Protein AF-A0A7V0TAH3-F1 (afdb_monomer_lite)

Secondary structure (DSSP, 8-state):
-------------HHHHHHHHHHHHHHHHHHHHHHHH-TTS-HHHHHHHHHHHHHHH--S-----TT---S-TTTTSS-HHHHHHHHHHHHHHHS-HHHHHHH--SSS-HHHHHHHHHHHHHHHHHT-

Structure (mmCIF, N/CA/C/O backbone):
data_AF-A0A7V0TAH3-F1
#
_entry.id   AF-A0A7V0TAH3-F1
#
loop_
_atom_site.group_PDB
_atom_site.id
_atom_site.type_symbol
_atom_site.label_atom_id
_atom_site.label_alt_id
_atom_site.label_comp_id
_atom_site.label_asym_id
_atom_site.label_entity_id
_atom_site.label_seq_id
_atom_site.pdbx_PDB_ins_code
_atom_site.Cartn_x
_atom_site.Cartn_y
_atom_site.Cartn_z
_atom_site.occupancy
_atom_site.B_iso_or_equiv
_atom_site.auth_seq_id
_atom_site.auth_comp_id
_atom_site.auth_asym_id
_atom_site.auth_atom_id
_atom_site.pdbx_PDB_model_num
ATOM 1 N N . MET A 1 1 ? 12.537 -4.829 20.153 1.00 37.03 1 MET A N 1
ATOM 2 C CA . MET A 1 1 ? 12.410 -4.067 18.889 1.00 37.03 1 MET A CA 1
ATOM 3 C C . MET A 1 1 ? 13.081 -4.873 17.785 1.00 37.03 1 MET A C 1
ATOM 5 O O . MET A 1 1 ? 14.281 -4.748 17.573 1.00 37.03 1 MET A O 1
ATOM 9 N N . GLY A 1 2 ? 12.345 -5.805 17.175 1.00 40.59 2 GLY A N 1
ATOM 10 C CA . GLY A 1 2 ? 12.882 -6.646 16.107 1.00 40.59 2 GLY A CA 1
ATOM 11 C C . GLY A 1 2 ? 13.074 -5.803 14.856 1.00 40.59 2 GLY A C 1
ATOM 12 O O . GLY A 1 2 ? 12.099 -5.359 14.259 1.00 40.59 2 GLY A O 1
ATOM 13 N N . LYS A 1 3 ? 14.326 -5.541 14.482 1.00 42.47 3 LYS A N 1
ATOM 14 C CA . LYS A 1 3 ? 14.651 -5.020 13.156 1.00 42.47 3 LYS A CA 1
ATOM 15 C C . LYS A 1 3 ? 14.226 -6.102 12.165 1.00 42.47 3 LYS A C 1
ATOM 17 O O . LYS A 1 3 ? 14.877 -7.138 12.088 1.00 42.47 3 LYS A O 1
ATOM 22 N N . THR A 1 4 ? 13.116 -5.906 11.459 1.00 46.19 4 THR A N 1
ATOM 23 C CA . THR A 1 4 ? 12.791 -6.732 10.296 1.00 46.19 4 THR A CA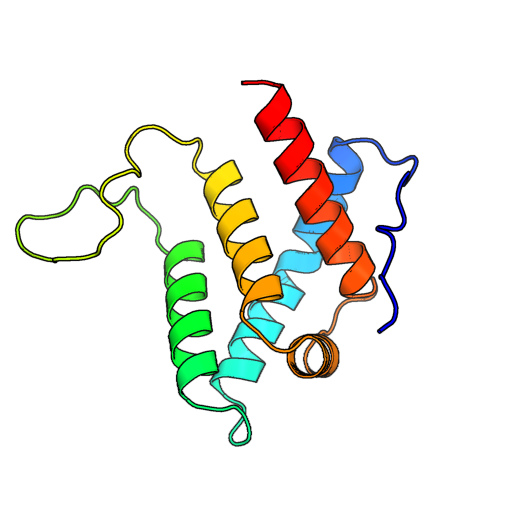 1
ATOM 24 C C . THR A 1 4 ? 13.810 -6.378 9.224 1.00 46.19 4 THR A C 1
ATOM 26 O O . THR A 1 4 ? 13.642 -5.399 8.497 1.00 46.19 4 THR A O 1
ATOM 29 N N . THR A 1 5 ? 14.922 -7.106 9.202 1.00 46.31 5 THR A N 1
ATOM 30 C CA . THR A 1 5 ? 15.852 -7.118 8.077 1.00 46.31 5 THR A CA 1
ATOM 31 C C . THR A 1 5 ? 15.019 -7.368 6.820 1.00 46.31 5 THR A C 1
ATOM 33 O O . THR A 1 5 ? 14.251 -8.334 6.826 1.00 46.31 5 THR A O 1
ATOM 36 N N . PRO A 1 6 ? 15.077 -6.508 5.785 1.00 48.28 6 PRO A N 1
ATOM 37 C CA . PRO A 1 6 ? 14.382 -6.799 4.540 1.00 48.28 6 PRO A CA 1
ATOM 38 C C . PRO A 1 6 ? 14.886 -8.153 4.048 1.00 48.28 6 PRO A C 1
ATOM 40 O O . PRO A 1 6 ? 16.096 -8.359 3.926 1.00 48.28 6 PRO A O 1
ATOM 43 N N . ALA A 1 7 ? 13.967 -9.094 3.844 1.00 55.22 7 ALA A N 1
ATOM 44 C CA . ALA A 1 7 ? 14.296 -10.410 3.325 1.00 55.22 7 ALA A CA 1
ATOM 45 C C . ALA A 1 7 ? 14.574 -10.253 1.825 1.00 55.22 7 ALA A C 1
ATOM 47 O O . ALA A 1 7 ? 13.717 -10.501 0.982 1.00 55.22 7 ALA A O 1
ATOM 48 N N . TYR A 1 8 ? 15.762 -9.752 1.492 1.00 54.19 8 TYR A N 1
ATOM 49 C CA . TYR A 1 8 ? 16.278 -9.720 0.131 1.00 54.19 8 TYR A CA 1
ATOM 50 C C . TYR A 1 8 ? 17.740 -10.206 0.145 1.00 54.19 8 TYR A C 1
ATOM 52 O O . TYR A 1 8 ? 18.491 -9.812 1.039 1.00 54.19 8 TYR A O 1
ATOM 60 N N . PRO A 1 9 ? 18.141 -11.070 -0.808 1.00 52.94 9 PRO A N 1
ATOM 61 C CA . PRO A 1 9 ? 17.646 -11.034 -2.169 1.00 52.94 9 PRO A CA 1
ATOM 62 C C . PRO A 1 9 ? 16.523 -12.025 -2.474 1.00 52.94 9 PRO A C 1
ATOM 64 O O . PRO A 1 9 ? 16.727 -13.221 -2.321 1.00 52.94 9 PRO A O 1
ATOM 67 N N . LEU A 1 10 ? 15.367 -11.560 -2.971 1.00 60.06 10 LEU A N 1
ATOM 68 C CA . LEU A 1 10 ? 14.579 -12.438 -3.841 1.00 60.06 10 LEU A CA 1
ATOM 69 C C . LEU A 1 10 ? 15.324 -12.471 -5.183 1.00 60.06 10 LEU A C 1
ATOM 71 O O . LEU A 1 10 ? 15.533 -11.446 -5.839 1.00 60.06 10 LEU A O 1
ATOM 75 N N . ASP A 1 11 ? 15.736 -13.659 -5.578 1.00 67.06 11 ASP A N 1
ATOM 76 C CA . ASP A 1 11 ? 16.334 -14.049 -6.855 1.00 67.06 11 ASP A CA 1
ATOM 77 C C . ASP A 1 11 ? 15.342 -13.946 -8.030 1.00 67.06 11 ASP A C 1
ATOM 79 O O . ASP A 1 11 ? 15.355 -14.731 -8.971 1.00 67.06 11 ASP A O 1
ATOM 83 N N . ILE A 1 12 ? 14.459 -12.952 -7.990 1.00 71.12 12 ILE A N 1
ATOM 84 C CA . ILE A 1 12 ? 13.411 -12.740 -8.981 1.00 71.12 12 ILE A CA 1
ATOM 85 C C . ILE A 1 12 ? 13.811 -11.615 -9.932 1.00 71.12 12 ILE A C 1
ATOM 87 O O . ILE A 1 12 ? 14.309 -10.551 -9.531 1.00 71.12 12 ILE A O 1
ATOM 91 N N . SER A 1 13 ? 13.532 -11.831 -11.214 1.00 81.56 13 SER A N 1
ATOM 92 C CA . SER A 1 13 ? 13.674 -10.802 -12.237 1.00 81.56 13 SER A CA 1
ATOM 93 C C . SER A 1 13 ? 12.779 -9.599 -11.925 1.00 81.56 13 SER A C 1
ATOM 95 O O . SER A 1 13 ? 11.685 -9.753 -11.379 1.00 81.56 13 SER A O 1
ATOM 97 N N . GLY A 1 14 ? 13.193 -8.391 -12.322 1.00 80.81 14 GLY A N 1
ATOM 98 C CA . GLY A 1 14 ? 12.368 -7.184 -12.177 1.00 80.81 14 GLY A CA 1
ATOM 99 C C . GLY A 1 14 ? 10.991 -7.327 -12.841 1.00 80.81 14 GLY A C 1
ATOM 100 O O . GLY A 1 14 ? 9.993 -6.851 -12.308 1.00 80.81 14 GLY A O 1
ATOM 101 N N . LYS A 1 15 ? 10.905 -8.069 -13.955 1.00 84.06 15 LYS A N 1
ATOM 102 C CA . LYS A 1 15 ? 9.629 -8.368 -14.629 1.00 84.06 15 LYS A CA 1
ATOM 103 C C . LYS A 1 15 ? 8.699 -9.227 -13.769 1.00 84.06 15 LYS A C 1
ATOM 105 O O . LYS A 1 15 ? 7.502 -8.952 -13.711 1.00 84.06 15 LYS A O 1
ATOM 110 N N . ASP A 1 16 ? 9.241 -10.239 -13.096 1.00 86.44 16 ASP A N 1
ATOM 111 C CA . ASP A 1 16 ? 8.460 -11.116 -12.222 1.00 86.44 16 ASP A CA 1
ATOM 112 C C . ASP A 1 16 ? 8.062 -10.396 -10.933 1.00 86.44 16 ASP A C 1
ATOM 114 O O . ASP A 1 16 ? 6.914 -10.491 -10.514 1.00 86.44 16 ASP A O 1
ATOM 118 N N . ALA A 1 17 ? 8.949 -9.569 -10.372 1.00 86.81 17 ALA A N 1
ATOM 119 C CA . ALA A 1 17 ? 8.613 -8.697 -9.250 1.00 86.81 17 ALA A CA 1
ATOM 120 C C . ALA A 1 17 ? 7.448 -7.750 -9.589 1.00 86.81 17 ALA A C 1
ATOM 122 O O . ALA A 1 17 ? 6.489 -7.663 -8.827 1.00 86.81 17 ALA A O 1
ATOM 123 N N . VAL A 1 18 ? 7.473 -7.096 -10.758 1.00 88.69 18 VAL A N 1
ATOM 124 C CA . VAL A 1 18 ? 6.355 -6.257 -11.224 1.00 88.69 18 VAL A CA 1
ATOM 125 C C . VAL A 1 18 ? 5.076 -7.079 -11.392 1.00 88.69 18 VAL A C 1
ATOM 127 O O . VAL A 1 18 ? 4.007 -6.636 -10.974 1.00 88.69 18 VAL A O 1
ATOM 130 N N . ARG A 1 19 ? 5.161 -8.290 -11.956 1.00 89.69 19 ARG A N 1
ATOM 131 C CA . ARG A 1 19 ? 4.005 -9.187 -12.104 1.00 89.69 19 ARG A CA 1
ATOM 132 C C . ARG A 1 19 ? 3.378 -9.536 -10.751 1.00 89.69 19 ARG A C 1
ATOM 134 O O . ARG A 1 19 ? 2.157 -9.468 -10.624 1.00 89.69 19 ARG A O 1
ATOM 141 N N . GLU A 1 20 ? 4.186 -9.879 -9.754 1.00 90.06 20 GLU A N 1
ATOM 142 C CA . GLU A 1 20 ? 3.705 -10.194 -8.404 1.00 90.06 20 GLU A CA 1
ATOM 143 C C . GLU A 1 20 ? 3.129 -8.961 -7.690 1.00 90.06 20 GLU A C 1
ATOM 145 O O . GLU A 1 20 ? 2.076 -9.042 -7.054 1.00 90.06 20 GLU A O 1
ATOM 150 N N . ILE A 1 21 ? 3.731 -7.781 -7.876 1.00 90.50 21 ILE A N 1
ATOM 151 C CA . ILE A 1 21 ? 3.160 -6.519 -7.384 1.00 90.50 21 ILE A CA 1
ATOM 152 C C . ILE A 1 21 ? 1.766 -6.300 -7.982 1.00 90.50 21 ILE A C 1
ATOM 154 O O . ILE A 1 21 ? 0.810 -6.083 -7.236 1.00 90.50 21 ILE A O 1
ATOM 158 N N . LEU A 1 22 ? 1.622 -6.427 -9.307 1.00 90.69 22 LEU A N 1
ATOM 159 C CA . LEU A 1 22 ? 0.344 -6.252 -10.007 1.00 90.69 22 LEU A CA 1
ATOM 160 C C . LEU A 1 22 ? -0.724 -7.252 -9.538 1.00 90.69 22 LEU A C 1
ATOM 162 O O . LEU A 1 22 ? -1.882 -6.873 -9.366 1.00 90.69 22 LEU A O 1
ATOM 166 N N . ARG A 1 23 ? -0.347 -8.507 -9.258 1.00 92.44 23 ARG A N 1
ATOM 167 C CA . ARG A 1 23 ? -1.252 -9.524 -8.686 1.00 92.44 23 ARG A CA 1
ATOM 168 C C . ARG A 1 23 ? -1.770 -9.155 -7.295 1.00 92.44 23 ARG A C 1
ATOM 170 O O . ARG A 1 23 ? -2.882 -9.549 -6.944 1.00 92.44 23 ARG A O 1
ATOM 177 N N . GLY A 1 24 ? -1.009 -8.381 -6.523 1.00 92.12 24 GLY A N 1
ATOM 178 C CA . GLY A 1 24 ? -1.433 -7.885 -5.213 1.00 92.12 24 GLY A CA 1
ATOM 179 C C . GLY A 1 24 ? -2.253 -6.592 -5.245 1.00 92.12 24 GLY A C 1
ATOM 180 O O . GLY A 1 24 ? -2.842 -6.238 -4.225 1.00 92.12 24 GLY A O 1
ATOM 181 N N . VAL A 1 25 ? -2.379 -5.906 -6.389 1.00 90.69 25 VAL A N 1
ATOM 182 C CA . VAL A 1 25 ? -3.163 -4.656 -6.499 1.00 90.69 25 VAL A CA 1
ATOM 183 C C . VAL A 1 25 ? -4.630 -4.832 -6.070 1.00 90.69 25 VAL A C 1
ATOM 185 O O . VAL A 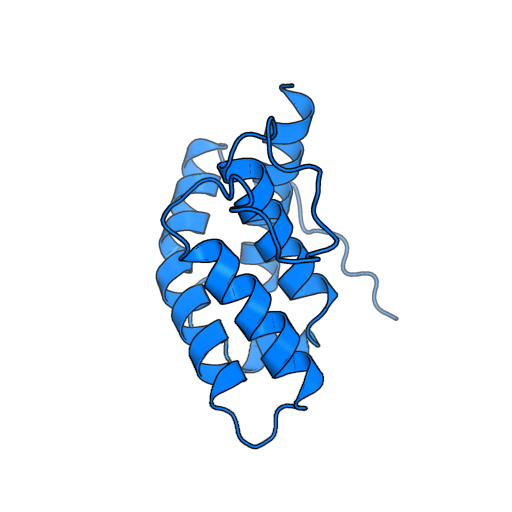1 25 ? -5.109 -4.022 -5.273 1.00 90.69 25 VAL A O 1
ATOM 188 N N . PRO A 1 26 ? -5.366 -5.887 -6.480 1.00 92.88 26 PRO A N 1
ATOM 189 C CA . PRO A 1 26 ? -6.731 -6.100 -5.996 1.00 92.88 26 PRO A CA 1
ATOM 190 C C . PRO A 1 26 ? -6.808 -6.282 -4.473 1.00 92.88 26 PRO A C 1
ATOM 192 O O . PRO A 1 26 ? -7.769 -5.839 -3.844 1.00 92.88 26 PRO A O 1
ATOM 195 N N . ALA A 1 27 ? -5.805 -6.923 -3.867 1.00 94.25 27 ALA A N 1
ATOM 196 C CA . ALA A 1 27 ? -5.736 -7.096 -2.419 1.00 94.25 27 ALA A CA 1
ATOM 197 C C . ALA A 1 27 ? -5.415 -5.777 -1.703 1.00 94.25 27 ALA A C 1
ATOM 199 O O . ALA A 1 27 ? -5.999 -5.508 -0.655 1.00 94.25 27 ALA A O 1
ATOM 200 N N . LEU A 1 28 ? -4.571 -4.927 -2.296 1.00 92.56 28 LEU A N 1
ATOM 201 C CA . LEU A 1 28 ? -4.289 -3.576 -1.811 1.00 92.56 28 LEU A CA 1
ATOM 202 C C . LEU A 1 28 ? -5.553 -2.708 -1.803 1.00 92.56 28 LEU A C 1
ATOM 204 O O . LEU A 1 28 ? -5.860 -2.090 -0.787 1.00 92.56 28 LEU A O 1
ATOM 208 N N . ILE A 1 29 ? -6.325 -2.707 -2.893 1.00 91.69 29 ILE A N 1
ATOM 209 C CA . ILE A 1 29 ? -7.587 -1.952 -2.978 1.00 91.69 29 ILE A CA 1
ATOM 210 C C . ILE A 1 29 ? -8.568 -2.426 -1.896 1.00 91.69 29 ILE A C 1
ATOM 212 O O . ILE A 1 29 ? -9.150 -1.609 -1.181 1.00 91.69 29 ILE A O 1
ATOM 216 N N . LYS A 1 30 ? -8.717 -3.748 -1.721 1.00 93.94 30 LYS A N 1
ATOM 217 C CA . LYS A 1 30 ? -9.553 -4.321 -0.652 1.00 93.94 30 LYS A CA 1
ATOM 218 C C . LYS A 1 30 ? -9.058 -3.932 0.739 1.00 93.94 30 LYS A C 1
ATOM 220 O O . LYS A 1 30 ? -9.884 -3.615 1.589 1.00 93.94 30 LYS A O 1
ATOM 225 N N . LEU A 1 31 ? -7.747 -3.959 0.978 1.00 94.50 31 LEU A N 1
ATOM 226 C CA . LEU A 1 31 ? -7.142 -3.560 2.249 1.00 94.50 31 LEU A CA 1
ATOM 227 C C . LEU A 1 31 ? -7.480 -2.103 2.569 1.00 94.50 31 LEU A C 1
ATOM 229 O O . LEU A 1 31 ? -7.992 -1.823 3.649 1.00 94.50 31 LEU A O 1
ATOM 233 N N . ILE A 1 32 ? -7.272 -1.194 1.614 1.00 92.31 32 ILE A N 1
ATOM 234 C CA . ILE A 1 32 ? -7.578 0.232 1.772 1.00 92.31 32 ILE A CA 1
ATOM 235 C C . ILE A 1 32 ? -9.059 0.413 2.117 1.00 92.31 32 ILE A C 1
ATOM 237 O O . ILE A 1 32 ? -9.397 1.064 3.106 1.00 92.31 32 ILE A O 1
ATOM 241 N N . TRP A 1 33 ? -9.945 -0.216 1.340 1.00 93.06 33 TRP A N 1
ATOM 242 C CA . TRP A 1 33 ? -11.387 -0.152 1.563 1.00 93.06 33 TRP A CA 1
ATOM 243 C C . TRP A 1 33 ? -11.785 -0.661 2.953 1.00 93.06 33 TRP A C 1
ATOM 245 O O . TRP A 1 33 ? -12.556 -0.010 3.662 1.00 93.06 33 TRP A O 1
ATOM 255 N N . ARG A 1 34 ? -11.235 -1.804 3.376 1.00 94.62 34 ARG A N 1
ATOM 256 C CA . ARG A 1 34 ? -11.514 -2.409 4.684 1.00 94.62 34 ARG A CA 1
ATOM 257 C C . ARG A 1 34 ? -11.050 -1.528 5.835 1.00 94.62 34 ARG A C 1
ATOM 259 O O . ARG A 1 34 ? -11.797 -1.365 6.789 1.00 94.62 34 ARG A O 1
ATOM 266 N N . ILE A 1 35 ? -9.875 -0.909 5.738 1.00 93.56 35 ILE A N 1
ATOM 267 C CA . ILE A 1 35 ? -9.373 -0.032 6.804 1.00 93.56 35 ILE A CA 1
ATOM 268 C C . ILE A 1 35 ? -10.209 1.251 6.908 1.00 93.56 35 ILE A C 1
ATOM 270 O O . ILE A 1 35 ? -10.550 1.685 8.010 1.00 93.56 35 ILE A O 1
ATOM 274 N N . ILE A 1 36 ? -10.596 1.844 5.775 1.00 90.75 36 ILE A N 1
ATOM 275 C CA . ILE A 1 36 ? -11.457 3.037 5.758 1.00 90.75 36 ILE A CA 1
ATOM 276 C C . ILE A 1 36 ? -12.827 2.726 6.387 1.00 90.75 36 ILE A C 1
ATOM 278 O O . ILE A 1 36 ? -13.353 3.520 7.176 1.00 90.75 36 ILE A O 1
ATOM 282 N N . THR A 1 37 ? -13.383 1.550 6.085 1.00 93.12 37 THR A N 1
ATOM 283 C CA . THR A 1 37 ? -14.700 1.115 6.577 1.00 93.12 37 THR A CA 1
ATOM 284 C C . THR A 1 37 ? -14.673 0.507 7.988 1.00 93.12 37 THR A C 1
ATOM 286 O O . THR A 1 37 ? -15.714 0.471 8.644 1.00 93.12 37 THR A O 1
ATOM 289 N N . ASP A 1 38 ? -13.512 0.100 8.516 1.00 92.88 38 ASP A N 1
ATOM 290 C CA . ASP A 1 38 ? -13.379 -0.483 9.860 1.00 92.88 38 ASP A CA 1
ATOM 291 C C . ASP A 1 38 ? -13.686 0.556 10.948 1.00 92.88 38 ASP A C 1
ATOM 293 O O . ASP A 1 38 ? -12.985 1.559 11.112 1.00 92.88 38 ASP A O 1
ATOM 297 N N . LYS A 1 39 ? -14.744 0.315 11.728 1.00 90.19 39 LYS A N 1
ATOM 298 C CA . LYS A 1 39 ? -15.197 1.198 12.816 1.00 90.19 39 LYS A CA 1
ATOM 299 C C . LYS A 1 39 ? -14.149 1.381 13.918 1.00 90.19 39 LYS A C 1
ATOM 301 O O . LYS A 1 39 ? -14.158 2.416 14.571 1.00 90.19 39 LYS A O 1
ATOM 306 N N . ASN A 1 40 ? -13.241 0.421 14.090 1.00 89.69 40 ASN A N 1
ATOM 307 C CA . ASN A 1 40 ? -12.222 0.440 15.142 1.00 89.69 40 ASN A CA 1
ATOM 308 C C . ASN A 1 40 ? -10.931 1.157 14.722 1.00 89.69 40 ASN A C 1
ATOM 310 O O . ASN A 1 40 ? -10.014 1.303 15.526 1.00 89.69 40 ASN A O 1
ATOM 314 N N . THR A 1 41 ? -10.833 1.598 13.465 1.00 90.25 41 THR A N 1
ATOM 315 C CA . THR A 1 41 ? -9.656 2.326 12.982 1.00 90.25 41 THR A CA 1
ATOM 316 C C . THR A 1 41 ? -9.744 3.802 13.361 1.00 90.25 41 THR A C 1
ATOM 318 O O . THR A 1 41 ? -10.752 4.462 13.100 1.00 90.25 41 THR A O 1
ATOM 321 N N . ALA A 1 42 ? -8.658 4.343 13.917 1.00 90.19 42 ALA A N 1
ATOM 322 C CA . ALA A 1 42 ? -8.560 5.754 14.272 1.00 90.19 42 ALA A CA 1
ATOM 323 C C . ALA A 1 42 ? -8.771 6.670 13.050 1.00 90.19 42 ALA A C 1
ATOM 325 O O . ALA A 1 42 ? -8.221 6.439 11.972 1.00 90.19 42 ALA A O 1
ATOM 326 N N . LEU A 1 43 ? -9.531 7.755 13.227 1.00 87.38 43 LEU A N 1
ATOM 327 C CA . LEU A 1 43 ? -9.858 8.695 12.149 1.00 87.38 43 LEU A CA 1
ATOM 328 C C . LEU A 1 43 ? -8.626 9.267 11.410 1.00 87.38 43 LEU A C 1
ATOM 330 O O . LEU A 1 43 ? -8.677 9.326 10.181 1.00 87.38 43 LEU A O 1
ATOM 334 N N . PRO A 1 44 ? -7.503 9.617 12.076 1.00 86.69 44 PRO A N 1
ATOM 335 C CA . PRO A 1 44 ? -6.309 10.099 11.377 1.00 86.69 44 PRO A CA 1
ATOM 336 C C . PRO A 1 44 ? -5.749 9.088 10.371 1.00 86.69 44 PRO A C 1
ATOM 338 O O . PRO A 1 44 ? -5.337 9.471 9.279 1.00 86.69 44 PRO A O 1
ATOM 341 N N . VAL A 1 45 ? -5.794 7.793 10.707 1.00 86.38 45 VAL A N 1
ATOM 342 C CA . VAL A 1 45 ? -5.357 6.710 9.815 1.00 86.38 45 VAL A CA 1
ATOM 343 C C . VAL A 1 45 ? -6.255 6.656 8.584 1.00 86.38 45 VAL A C 1
ATOM 345 O O . VAL A 1 45 ? -5.752 6.596 7.466 1.00 86.38 45 VAL A O 1
ATOM 348 N N . LYS A 1 46 ? -7.576 6.768 8.768 1.00 88.25 46 LYS A N 1
AT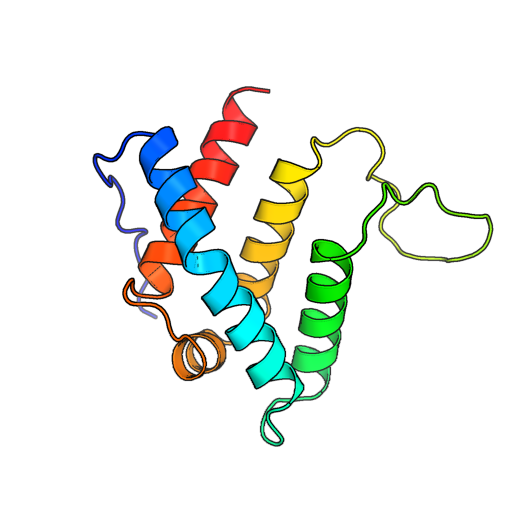OM 349 C CA . LYS A 1 46 ? -8.545 6.787 7.661 1.00 88.25 46 LYS A CA 1
ATOM 350 C C . LYS A 1 46 ? -8.356 7.979 6.733 1.00 88.25 46 LYS A C 1
ATOM 352 O O . LYS A 1 46 ? -8.410 7.803 5.523 1.00 88.25 46 LYS A O 1
ATOM 357 N N . ILE A 1 47 ? -8.132 9.172 7.286 1.00 85.94 47 ILE A N 1
ATOM 358 C CA . ILE A 1 47 ? -7.886 10.389 6.499 1.00 85.94 47 ILE A CA 1
ATOM 359 C C . ILE A 1 47 ? -6.617 10.218 5.664 1.00 85.94 47 ILE A C 1
ATOM 361 O O . ILE A 1 47 ? -6.621 10.494 4.465 1.00 85.94 47 ILE A O 1
ATOM 365 N N . TRP A 1 48 ? -5.545 9.723 6.284 1.00 82.50 48 TRP A N 1
ATOM 366 C CA . TRP A 1 48 ? -4.266 9.536 5.612 1.00 82.50 48 TRP A CA 1
ATOM 367 C C . TRP A 1 48 ? -4.361 8.483 4.493 1.00 82.50 48 TRP A C 1
ATOM 369 O O . TRP A 1 48 ? -3.982 8.759 3.355 1.00 82.50 48 TRP A O 1
ATOM 379 N N . LEU A 1 49 ? -4.940 7.310 4.783 1.00 85.50 49 LEU A N 1
ATOM 380 C CA . LEU A 1 49 ? -5.181 6.244 3.800 1.00 85.50 49 LEU A CA 1
ATOM 381 C C . LEU A 1 49 ? -6.134 6.676 2.691 1.00 85.50 49 LEU A C 1
ATOM 383 O O . LEU A 1 49 ? -5.880 6.378 1.530 1.00 85.50 49 LEU A O 1
ATOM 387 N N . GLY A 1 50 ? -7.205 7.393 3.029 1.00 84.56 50 GLY A N 1
ATOM 388 C CA . GLY A 1 50 ? -8.140 7.949 2.057 1.00 84.56 50 GLY A CA 1
ATOM 389 C C . GLY A 1 50 ? -7.451 8.927 1.108 1.00 84.56 50 GLY A C 1
ATOM 390 O O . GLY A 1 50 ? -7.629 8.829 -0.102 1.00 84.56 50 GLY A O 1
ATOM 391 N N . GLY A 1 51 ? -6.595 9.810 1.632 1.00 82.00 51 GLY A N 1
ATOM 392 C CA . GLY A 1 51 ? -5.774 10.712 0.823 1.00 82.00 51 GLY A CA 1
ATOM 393 C C . GLY A 1 51 ? -4.802 9.969 -0.100 1.00 82.00 51 GLY A C 1
ATOM 394 O O . GLY A 1 51 ? -4.725 10.281 -1.287 1.00 82.00 51 GLY A O 1
ATOM 395 N N . ALA A 1 52 ? -4.107 8.948 0.411 1.00 79.62 52 ALA A N 1
ATOM 396 C CA . ALA A 1 52 ? -3.216 8.109 -0.394 1.00 79.62 52 ALA A CA 1
ATOM 397 C C . ALA A 1 52 ? -3.977 7.309 -1.470 1.00 79.62 52 ALA A C 1
ATOM 399 O O . ALA A 1 52 ? -3.514 7.192 -2.600 1.00 79.62 52 ALA A O 1
ATOM 400 N N . ALA A 1 53 ? -5.169 6.802 -1.156 1.00 80.81 53 ALA A N 1
ATOM 401 C CA . ALA A 1 53 ? -6.016 6.068 -2.093 1.00 80.81 53 ALA A CA 1
ATOM 402 C C . ALA A 1 53 ? -6.569 6.963 -3.209 1.00 80.81 53 ALA A C 1
ATOM 404 O O . ALA A 1 53 ? -6.534 6.581 -4.377 1.00 80.81 53 ALA A O 1
ATOM 405 N N . LEU A 1 54 ? -7.029 8.171 -2.864 1.00 78.31 54 LEU A N 1
ATOM 406 C CA . LEU A 1 54 ? -7.440 9.180 -3.842 1.00 78.31 54 LEU A CA 1
ATOM 407 C C . LEU A 1 54 ? -6.295 9.518 -4.794 1.00 78.31 54 LEU A C 1
ATOM 409 O O . LEU A 1 54 ? -6.520 9.675 -5.990 1.00 78.31 54 LEU A O 1
ATOM 413 N N . TYR A 1 55 ? -5.067 9.575 -4.277 1.00 69.00 55 TYR A N 1
ATOM 414 C CA . TYR A 1 55 ? -3.883 9.790 -5.097 1.00 69.00 55 TYR A CA 1
ATOM 415 C C . TYR A 1 55 ? -3.650 8.647 -6.103 1.00 69.00 55 TYR A C 1
ATOM 417 O O . TYR A 1 55 ? -3.384 8.916 -7.269 1.00 69.00 55 TYR A O 1
ATOM 425 N N . LEU A 1 56 ? -3.815 7.388 -5.681 1.00 70.69 56 LEU A N 1
ATOM 426 C CA . LEU A 1 56 ? -3.634 6.206 -6.538 1.00 70.69 56 LEU A CA 1
ATOM 427 C C . LEU A 1 56 ? -4.679 6.079 -7.659 1.00 70.69 56 LEU A C 1
ATOM 429 O O . LEU A 1 56 ? -4.375 5.518 -8.707 1.00 70.69 56 LEU A O 1
ATOM 433 N N . ILE A 1 57 ? -5.909 6.549 -7.427 1.00 68.31 57 ILE A N 1
ATOM 434 C CA . ILE A 1 57 ? -7.040 6.402 -8.363 1.00 68.31 57 ILE A CA 1
ATOM 435 C C . ILE A 1 57 ? -7.223 7.660 -9.231 1.00 68.31 57 ILE A C 1
ATOM 437 O O . ILE A 1 57 ? -7.909 7.610 -10.250 1.00 68.31 57 ILE A O 1
ATOM 441 N N . SER A 1 58 ? -6.619 8.791 -8.850 1.00 63.59 58 SER A N 1
ATOM 442 C CA . SER A 1 58 ? -6.734 10.047 -9.595 1.00 63.59 58 SER A CA 1
ATOM 443 C C . SER A 1 58 ? -6.221 9.872 -11.035 1.00 63.59 58 SER A C 1
ATOM 445 O O . SER A 1 58 ? -5.033 9.610 -11.222 1.00 63.59 58 SER A O 1
ATOM 447 N N . PRO A 1 59 ? -7.069 10.046 -12.070 1.00 44.91 59 PRO A N 1
ATOM 448 C CA . PRO A 1 59 ? -6.699 9.765 -13.458 1.00 44.91 59 PRO A CA 1
ATOM 449 C C . PRO A 1 59 ? -5.737 10.793 -14.077 1.00 44.91 59 PRO A C 1
ATOM 451 O O . PRO A 1 59 ? -5.445 10.693 -15.265 1.00 44.91 59 PRO A O 1
ATOM 454 N N . PHE A 1 60 ? -5.259 11.799 -13.336 1.00 48.66 60 PHE A N 1
ATOM 455 C CA . PHE A 1 60 ? -4.544 12.924 -13.932 1.00 48.66 60 PHE A CA 1
ATOM 456 C C . PHE A 1 60 ? -3.453 13.543 -13.058 1.00 48.66 60 PHE A C 1
ATOM 458 O O . PHE A 1 60 ? -3.610 13.789 -11.861 1.00 48.66 60 PHE A O 1
ATOM 465 N N . ASN A 1 61 ? -2.386 13.900 -13.775 1.00 46.22 61 ASN A N 1
ATOM 466 C CA . ASN A 1 61 ? -1.364 14.882 -13.458 1.00 46.22 61 ASN A CA 1
ATOM 467 C C . ASN A 1 61 ? -2.015 16.155 -12.874 1.00 46.22 61 ASN A C 1
ATOM 469 O O . ASN A 1 61 ? -2.679 16.911 -13.591 1.00 46.22 61 ASN A O 1
ATOM 473 N N . PHE A 1 62 ? -1.857 16.377 -11.565 1.00 45.28 62 PHE A N 1
ATOM 474 C CA . PHE A 1 62 ? -2.355 17.559 -10.859 1.00 45.28 62 PHE A CA 1
ATOM 475 C C . PHE A 1 62 ? -1.591 18.806 -11.328 1.00 45.28 62 PHE A C 1
ATOM 477 O O . PHE A 1 62 ? -0.720 19.320 -10.627 1.00 45.28 62 PHE A O 1
ATOM 484 N N . LYS A 1 63 ? -1.935 19.356 -12.498 1.00 46.38 63 LYS A N 1
ATOM 485 C CA . LYS A 1 63 ? -1.742 20.791 -12.715 1.00 46.38 63 LYS A CA 1
ATOM 486 C C . LYS A 1 63 ? -2.692 21.480 -11.740 1.00 46.38 63 LYS A C 1
ATOM 488 O O . LYS A 1 63 ? -3.902 21.300 -11.876 1.00 46.38 63 LYS A O 1
ATOM 493 N N . PRO A 1 64 ? -2.191 22.218 -10.738 1.00 45.78 64 PRO A N 1
ATOM 494 C CA . PRO A 1 64 ? -3.067 22.872 -9.788 1.00 45.78 64 PRO A CA 1
ATOM 495 C C . PRO A 1 64 ? -3.906 23.891 -10.558 1.00 45.78 64 PRO A C 1
ATOM 497 O O . PRO A 1 64 ? -3.393 24.906 -11.034 1.00 45.78 64 PRO A O 1
ATOM 500 N N . ALA A 1 65 ? -5.204 23.620 -10.699 1.00 45.06 65 ALA A N 1
ATOM 501 C CA . ALA A 1 65 ? -6.151 24.677 -10.987 1.00 45.06 65 ALA A CA 1
ATOM 502 C C . ALA A 1 65 ? -6.049 25.661 -9.815 1.00 45.06 65 ALA A C 1
ATOM 504 O O . ALA A 1 65 ? -6.145 25.273 -8.650 1.00 45.06 65 ALA A O 1
ATOM 505 N N . LYS A 1 66 ? -5.718 26.909 -10.151 1.00 50.06 66 LYS A N 1
ATOM 506 C CA . LYS A 1 66 ? -5.524 28.051 -9.253 1.00 50.06 66 LYS A CA 1
ATOM 507 C C . LYS A 1 66 ? -6.436 27.959 -8.016 1.00 50.06 66 LYS A C 1
ATOM 509 O O . LYS A 1 66 ? -7.642 28.118 -8.155 1.00 50.06 66 LYS A O 1
ATOM 514 N N . GLY A 1 67 ? -5.867 27.737 -6.827 1.00 49.34 67 GLY A N 1
ATOM 515 C CA . GLY A 1 67 ? -6.574 28.013 -5.568 1.00 49.34 67 GLY A CA 1
ATOM 516 C C . GLY A 1 67 ? -6.517 26.968 -4.453 1.00 49.34 67 GLY A C 1
ATOM 517 O O . GLY A 1 67 ? -6.897 27.314 -3.341 1.00 49.34 67 GLY A O 1
ATOM 518 N N . LEU A 1 68 ? -6.030 25.739 -4.672 1.00 42.09 68 LEU A N 1
ATOM 519 C CA . LEU A 1 68 ? -5.941 24.751 -3.583 1.00 42.09 68 LEU A CA 1
ATOM 520 C C . LEU A 1 68 ? -4.530 24.719 -2.955 1.00 42.09 68 LEU A C 1
ATOM 522 O O . LEU A 1 68 ? -3.573 24.362 -3.649 1.00 42.09 68 LEU A O 1
ATOM 526 N N . PRO A 1 69 ? -4.361 25.052 -1.660 1.00 43.81 69 PRO A N 1
ATOM 527 C CA . PRO A 1 69 ? -3.078 24.972 -0.976 1.00 43.81 69 PRO A CA 1
ATOM 528 C C . PRO A 1 69 ? -2.833 23.530 -0.511 1.00 43.81 69 PRO A C 1
ATOM 530 O O . PRO A 1 69 ? -2.884 23.219 0.675 1.00 43.81 69 PRO A O 1
ATOM 533 N N . LEU A 1 70 ? -2.576 22.618 -1.449 1.00 49.25 70 LEU A N 1
ATOM 534 C CA . LEU A 1 70 ? -1.910 21.360 -1.110 1.00 49.25 70 LEU A CA 1
ATOM 535 C C . LEU A 1 70 ? -0.395 21.633 -1.027 1.00 49.25 70 LEU A C 1
ATOM 537 O O . LEU A 1 70 ? 0.151 22.257 -1.938 1.00 49.25 70 LEU A O 1
ATOM 541 N N . PRO A 1 71 ? 0.326 21.151 0.003 1.00 47.72 71 PRO A N 1
ATOM 542 C CA . PRO A 1 71 ? 1.768 21.389 0.161 1.00 47.72 71 PRO A CA 1
ATOM 543 C C . PRO A 1 71 ? 2.648 20.678 -0.891 1.00 47.72 71 PRO A C 1
ATOM 545 O O . PRO A 1 71 ? 3.873 20.755 -0.839 1.00 47.72 71 PRO A O 1
ATOM 548 N N . PHE A 1 72 ? 2.057 19.996 -1.874 1.00 47.91 72 PHE A N 1
ATOM 549 C CA . PHE A 1 72 ? 2.763 19.167 -2.849 1.00 47.91 72 PHE A CA 1
ATOM 550 C C . PHE A 1 72 ? 2.971 19.906 -4.174 1.00 47.91 72 PHE A C 1
ATOM 552 O O . PHE A 1 72 ? 2.381 19.589 -5.201 1.00 47.91 72 PHE A O 1
ATOM 559 N N . ARG A 1 73 ? 3.849 20.912 -4.156 1.00 41.59 73 ARG A N 1
ATOM 560 C CA . ARG A 1 73 ? 4.186 21.749 -5.323 1.00 41.59 73 ARG A CA 1
ATOM 561 C C . ARG A 1 73 ? 5.268 21.138 -6.242 1.00 41.59 73 ARG A C 1
ATOM 563 O O . ARG A 1 73 ? 5.808 21.841 -7.088 1.00 41.59 73 ARG A O 1
ATOM 570 N N . PHE A 1 74 ? 5.589 19.846 -6.094 1.00 47.00 74 PHE A N 1
ATOM 571 C CA . PHE A 1 74 ? 6.763 19.200 -6.717 1.00 47.00 74 PHE A CA 1
ATOM 572 C C . PHE A 1 74 ? 6.459 18.172 -7.829 1.00 47.00 74 PHE A C 1
ATOM 574 O O . PHE A 1 74 ? 7.378 17.547 -8.349 1.00 47.00 74 PHE A O 1
ATOM 581 N N . LEU A 1 75 ? 5.200 17.988 -8.237 1.00 50.81 75 LEU A N 1
ATOM 582 C CA . LEU A 1 75 ? 4.785 16.842 -9.065 1.00 50.81 75 LEU A CA 1
ATOM 583 C C . LEU A 1 75 ? 4.956 16.976 -10.588 1.00 50.81 75 LEU A C 1
ATOM 585 O O . LEU A 1 75 ? 4.425 16.166 -11.330 1.00 50.81 75 LEU A O 1
ATOM 589 N N . ASN A 1 76 ? 5.689 17.963 -11.099 1.00 46.88 76 ASN A N 1
ATOM 590 C CA . ASN A 1 76 ? 5.722 18.203 -12.551 1.00 46.88 76 ASN A CA 1
ATOM 591 C C . ASN A 1 76 ? 6.814 17.425 -13.316 1.00 46.88 76 ASN A C 1
ATOM 593 O O . ASN A 1 76 ? 7.012 17.680 -14.504 1.00 46.88 76 ASN A O 1
ATOM 597 N N . ARG A 1 77 ? 7.573 16.525 -12.664 1.00 49.38 77 ARG A N 1
ATOM 598 C CA . ARG A 1 77 ? 8.696 15.825 -13.32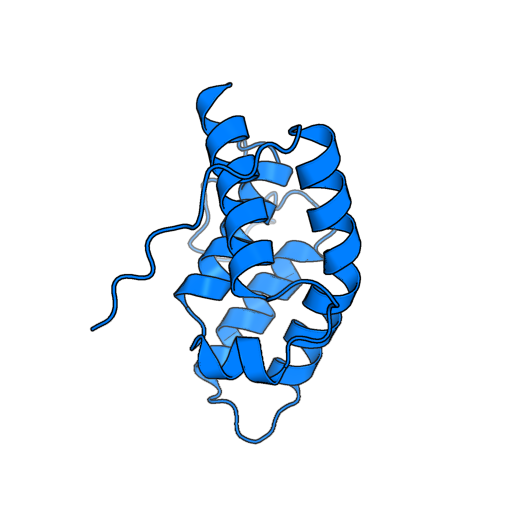6 1.00 49.38 77 ARG A CA 1
ATOM 599 C C . ARG A 1 77 ? 9.144 14.495 -12.695 1.00 49.38 77 ARG A C 1
ATOM 601 O O . ARG A 1 77 ? 10.269 14.064 -12.947 1.00 49.38 77 ARG A O 1
ATOM 608 N N . ALA A 1 78 ? 8.336 13.844 -11.865 1.00 49.19 78 ALA A N 1
ATOM 609 C CA . ALA A 1 78 ? 8.642 12.495 -11.379 1.00 49.19 78 ALA A CA 1
ATOM 610 C C . ALA A 1 78 ? 7.739 11.511 -12.121 1.00 49.19 78 ALA A C 1
ATOM 612 O O . ALA A 1 78 ? 6.530 11.688 -12.088 1.00 49.19 78 ALA A O 1
ATOM 613 N N . ASP A 1 79 ? 8.334 10.542 -12.818 1.00 61.69 79 ASP A N 1
ATOM 614 C CA . ASP A 1 79 ? 7.630 9.467 -13.520 1.00 61.69 79 ASP A CA 1
ATOM 615 C C . ASP A 1 79 ? 6.496 8.911 -12.640 1.00 61.69 79 ASP A C 1
ATOM 617 O O . ASP A 1 79 ? 6.767 8.440 -11.532 1.00 61.69 79 ASP A O 1
ATOM 621 N N . ASP A 1 80 ? 5.240 8.996 -13.101 1.00 72.69 80 ASP A N 1
ATOM 622 C CA . ASP A 1 80 ? 4.024 8.771 -12.291 1.00 72.69 80 ASP A CA 1
ATOM 623 C C . ASP A 1 80 ? 4.064 7.455 -11.485 1.00 72.69 80 ASP A C 1
ATOM 625 O O . ASP A 1 80 ? 3.564 7.367 -10.362 1.00 72.69 80 ASP A O 1
ATOM 629 N N . LEU A 1 81 ? 4.751 6.439 -12.014 1.00 78.50 81 LEU A N 1
ATOM 630 C CA . LEU A 1 81 ? 4.937 5.141 -11.370 1.00 78.50 81 LEU A CA 1
ATOM 631 C C . LEU A 1 81 ? 5.816 5.187 -10.105 1.00 78.50 81 LEU A C 1
ATOM 633 O O . LEU A 1 81 ? 5.471 4.555 -9.109 1.00 78.50 81 LEU A O 1
ATOM 637 N N . ILE A 1 82 ? 6.924 5.939 -10.097 1.00 82.50 82 ILE A N 1
ATOM 638 C CA . ILE A 1 82 ? 7.799 6.058 -8.911 1.00 82.50 82 ILE A CA 1
ATOM 639 C C . ILE A 1 82 ? 7.016 6.674 -7.754 1.00 82.50 82 ILE A C 1
ATOM 641 O O . ILE A 1 82 ? 7.163 6.275 -6.597 1.00 82.50 82 ILE A O 1
ATOM 645 N N . LEU A 1 83 ? 6.156 7.636 -8.075 1.00 79.94 83 LEU A N 1
ATOM 646 C CA . LEU A 1 83 ? 5.354 8.332 -7.091 1.00 79.94 83 LEU A CA 1
ATOM 647 C C . LEU A 1 83 ? 4.211 7.466 -6.548 1.00 79.94 83 LEU A C 1
ATOM 649 O O . LEU A 1 83 ? 3.952 7.494 -5.346 1.00 79.94 83 LEU A O 1
ATOM 653 N N . ILE A 1 84 ? 3.598 6.631 -7.392 1.00 82.56 84 ILE A N 1
ATOM 654 C CA . ILE A 1 84 ? 2.661 5.581 -6.963 1.00 82.56 84 ILE A CA 1
ATOM 655 C C . ILE A 1 84 ? 3.338 4.619 -5.978 1.00 82.56 84 ILE A C 1
ATOM 657 O O . ILE A 1 84 ? 2.821 4.393 -4.883 1.00 82.56 84 ILE A O 1
ATOM 661 N N . LEU A 1 85 ? 4.517 4.091 -6.322 1.00 88.56 85 LEU A N 1
ATOM 662 C CA . LEU A 1 85 ? 5.265 3.179 -5.450 1.00 88.56 85 LEU A CA 1
ATOM 663 C C . LEU A 1 85 ? 5.639 3.859 -4.126 1.00 88.56 85 LEU A C 1
ATOM 665 O O . LEU A 1 85 ? 5.482 3.274 -3.055 1.00 88.56 85 LEU A O 1
ATOM 669 N N . PHE A 1 86 ? 6.062 5.123 -4.180 1.00 87.25 86 PHE A N 1
ATOM 670 C CA . PHE A 1 86 ? 6.339 5.924 -2.992 1.00 87.25 86 PHE A CA 1
ATOM 671 C C . PHE A 1 86 ? 5.101 6.113 -2.109 1.00 87.25 86 PHE A C 1
ATOM 673 O O . PHE A 1 86 ? 5.197 5.965 -0.891 1.00 87.25 86 PHE A O 1
ATOM 680 N N . ALA A 1 87 ? 3.937 6.410 -2.693 1.00 85.44 87 ALA A N 1
ATOM 681 C CA . ALA A 1 87 ? 2.686 6.561 -1.952 1.00 85.44 87 ALA A CA 1
ATOM 682 C C . ALA A 1 87 ? 2.299 5.259 -1.233 1.00 85.44 87 ALA A C 1
ATOM 684 O O . ALA A 1 87 ? 1.943 5.288 -0.053 1.00 85.44 87 ALA A O 1
ATOM 685 N N . VAL A 1 88 ? 2.453 4.115 -1.908 1.00 89.69 88 VAL A N 1
ATOM 686 C CA . VAL A 1 88 ? 2.248 2.786 -1.316 1.00 89.69 88 VAL A CA 1
ATOM 687 C C . VAL A 1 88 ? 3.216 2.550 -0.151 1.00 89.69 88 VAL A C 1
ATOM 689 O O . VAL A 1 88 ? 2.785 2.177 0.936 1.00 89.69 88 VAL A O 1
ATOM 692 N N . LEU A 1 89 ? 4.512 2.828 -0.317 1.00 91.50 89 LEU A N 1
ATOM 693 C CA . LEU A 1 89 ? 5.497 2.689 0.766 1.00 91.50 89 LEU A CA 1
ATOM 694 C C . LEU A 1 89 ? 5.204 3.620 1.947 1.00 91.50 89 LEU A C 1
ATOM 696 O O . LEU A 1 89 ? 5.301 3.210 3.103 1.00 91.50 89 LEU A O 1
ATOM 700 N N . LYS A 1 90 ? 4.781 4.859 1.680 1.00 88.31 90 LYS A N 1
ATOM 701 C CA . LYS A 1 90 ? 4.372 5.793 2.731 1.00 88.31 90 LYS A CA 1
ATOM 702 C C . LYS A 1 90 ? 3.132 5.319 3.478 1.00 88.31 90 LYS A C 1
ATOM 704 O O . LYS A 1 90 ? 3.052 5.534 4.684 1.00 88.31 90 LYS A O 1
ATOM 709 N N . MET A 1 91 ? 2.211 4.630 2.808 1.00 88.94 91 MET A N 1
ATOM 710 C CA . MET A 1 91 ? 1.061 3.995 3.454 1.00 88.94 91 MET A CA 1
ATOM 711 C C . MET A 1 91 ? 1.482 2.932 4.462 1.00 88.94 91 MET A C 1
ATOM 713 O O . MET A 1 91 ? 0.946 2.919 5.571 1.00 88.94 91 MET A O 1
ATOM 717 N N . PHE A 1 92 ? 2.479 2.114 4.117 1.00 90.38 92 PHE A N 1
ATOM 718 C CA . PHE A 1 92 ? 3.075 1.149 5.041 1.00 90.38 92 PHE A CA 1
ATOM 719 C C . PHE A 1 92 ? 3.793 1.806 6.224 1.00 90.38 92 PHE A C 1
ATOM 721 O O . PHE A 1 92 ? 3.782 1.260 7.319 1.00 90.38 92 PHE A O 1
ATOM 728 N N . GLU A 1 93 ? 4.408 2.972 6.022 1.00 89.56 93 GLU A N 1
ATOM 729 C CA . GLU A 1 93 ? 5.112 3.708 7.082 1.00 89.56 93 GLU A CA 1
ATOM 730 C C . GLU A 1 93 ? 4.153 4.416 8.053 1.00 89.56 93 GLU A C 1
ATOM 732 O O . GLU A 1 93 ? 4.445 4.545 9.240 1.00 89.56 93 GLU A O 1
ATOM 737 N N . LYS A 1 94 ? 3.020 4.924 7.552 1.00 86.44 94 LYS A N 1
ATOM 738 C CA . LYS A 1 94 ? 2.093 5.776 8.318 1.00 86.44 94 LYS A CA 1
ATOM 739 C C . LYS A 1 94 ? 0.919 5.026 8.937 1.00 86.44 94 LYS A C 1
ATOM 741 O O . LYS A 1 94 ? 0.228 5.593 9.783 1.00 86.44 94 LYS A O 1
ATOM 746 N N . THR A 1 95 ? 0.699 3.777 8.542 1.00 87.25 95 THR A N 1
ATOM 747 C CA . THR A 1 95 ? -0.363 2.927 9.087 1.00 87.25 95 THR A CA 1
ATOM 748 C C . THR A 1 95 ? 0.255 1.841 9.969 1.00 87.25 95 THR A C 1
ATOM 750 O O . THR A 1 95 ? 1.230 1.227 9.538 1.00 87.25 95 THR A O 1
ATOM 753 N N . PRO A 1 96 ? -0.292 1.564 11.170 1.00 91.06 96 PRO A N 1
ATOM 754 C CA . PRO A 1 96 ? 0.181 0.464 12.009 1.00 91.06 96 PRO A CA 1
ATOM 755 C C . PRO A 1 96 ? 0.220 -0.859 11.237 1.00 91.06 96 PRO A C 1
ATOM 757 O O . PRO A 1 96 ? -0.752 -1.212 10.561 1.00 91.06 96 PRO A O 1
ATOM 760 N N . PHE A 1 97 ? 1.335 -1.584 11.328 1.00 91.19 97 PHE A N 1
ATOM 761 C CA . PHE A 1 97 ? 1.545 -2.802 10.544 1.00 91.19 97 PHE A CA 1
ATOM 762 C C . PHE A 1 97 ? 0.509 -3.876 10.881 1.00 91.19 97 PHE A C 1
ATOM 764 O O . PHE A 1 97 ? -0.026 -4.511 9.979 1.00 91.19 97 PHE A O 1
ATOM 771 N N . GLU A 1 98 ? 0.148 -4.002 12.156 1.00 91.94 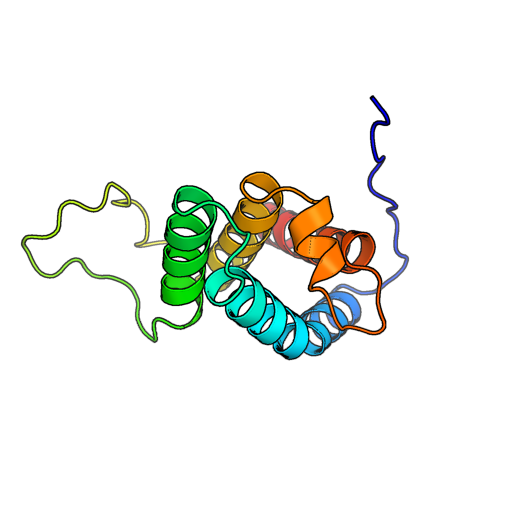98 GLU A N 1
ATOM 772 C CA . GLU A 1 98 ? -0.836 -4.964 12.656 1.00 91.94 98 GLU A CA 1
ATOM 773 C C . GLU A 1 98 ? -2.217 -4.724 12.030 1.00 91.94 98 GLU A C 1
ATOM 775 O O . GLU A 1 98 ? -2.956 -5.661 11.732 1.00 91.94 98 GLU A O 1
ATOM 780 N N . LEU A 1 99 ? -2.566 -3.455 11.788 1.00 92.44 99 LEU A N 1
ATOM 781 C CA . LEU A 1 99 ? -3.819 -3.086 11.137 1.00 92.44 99 LEU A CA 1
ATOM 782 C C . LEU A 1 99 ? -3.801 -3.435 9.645 1.00 92.44 99 LEU A C 1
ATOM 784 O O . LEU A 1 99 ? -4.802 -3.920 9.116 1.00 92.44 99 LEU A O 1
ATOM 788 N N . LEU A 1 100 ? -2.676 -3.191 8.969 1.00 93.12 100 LEU A N 1
ATOM 789 C CA . LEU A 1 100 ? -2.509 -3.543 7.561 1.00 93.12 100 LEU A CA 1
ATOM 790 C C . LEU A 1 100 ? -2.550 -5.063 7.371 1.00 93.12 100 LEU A C 1
ATOM 792 O O . LEU A 1 100 ? -3.275 -5.558 6.511 1.00 93.12 100 LEU A O 1
ATOM 796 N N . GLU A 1 101 ? -1.807 -5.798 8.196 1.00 94.25 101 GLU A N 1
ATOM 797 C CA . GLU A 1 101 ? -1.714 -7.255 8.149 1.00 94.25 101 GLU A CA 1
ATOM 798 C C . GLU A 1 101 ? -3.072 -7.910 8.409 1.00 94.25 101 GLU A C 1
ATOM 800 O O . GLU A 1 101 ? -3.494 -8.765 7.633 1.00 94.25 101 GLU A O 1
ATOM 805 N N . LYS A 1 102 ? -3.817 -7.432 9.415 1.00 93.94 102 LYS A N 1
ATOM 806 C CA . LYS A 1 102 ? -5.175 -7.902 9.729 1.00 93.94 102 LYS A CA 1
ATOM 807 C C . LYS A 1 102 ? -6.130 -7.849 8.530 1.00 93.94 102 LYS A C 1
ATOM 809 O O . LYS A 1 102 ? -7.012 -8.697 8.408 1.00 93.94 102 LYS A O 1
ATOM 814 N N . HIS A 1 103 ? -6.002 -6.833 7.675 1.00 93.69 103 HIS A N 1
ATOM 815 C CA . HIS A 1 103 ? -6.917 -6.601 6.549 1.00 93.69 103 HIS A CA 1
ATOM 816 C C . HIS A 1 103 ? -6.383 -7.101 5.201 1.00 93.69 103 HIS A C 1
ATOM 818 O O . HIS A 1 103 ? -7.127 -7.103 4.209 1.00 93.69 103 HIS A O 1
ATOM 824 N N . TRP A 1 104 ? -5.131 -7.559 5.161 1.00 95.75 104 TRP A N 1
ATOM 825 C CA . TRP A 1 104 ? -4.496 -8.107 3.971 1.00 95.75 104 TRP A CA 1
ATOM 826 C C . TRP A 1 104 ? -5.130 -9.439 3.556 1.00 95.75 104 TRP A C 1
ATOM 828 O O . TRP A 1 104 ? -5.485 -10.272 4.382 1.00 95.75 104 TRP A O 1
ATOM 838 N N . SER A 1 105 ? -5.333 -9.632 2.251 1.00 93.88 105 SER A N 1
ATOM 839 C CA . SER A 1 105 ? -6.070 -10.793 1.719 1.00 93.88 105 SER A CA 1
ATOM 840 C C . SER A 1 105 ? -5.474 -11.337 0.424 1.00 93.88 105 SER A C 1
ATOM 842 O O . SER A 1 105 ? -6.189 -11.704 -0.508 1.00 93.88 105 SER A O 1
ATOM 844 N N . HIS A 1 106 ? -4.147 -11.359 0.357 1.00 92.94 106 HIS A N 1
ATOM 845 C CA . HIS A 1 106 ? -3.402 -11.945 -0.749 1.00 92.94 106 HIS A CA 1
ATOM 846 C C . HIS A 1 106 ? -2.702 -13.232 -0.305 1.00 92.94 106 HIS A C 1
ATOM 848 O O . HIS A 1 106 ? -2.448 -13.422 0.881 1.00 92.94 106 HIS A O 1
ATOM 854 N N . SER A 1 107 ? -2.376 -14.107 -1.259 1.00 90.94 107 SER A N 1
ATOM 855 C CA . SER A 1 107 ? -1.632 -15.343 -0.994 1.00 90.94 107 SER A CA 1
ATOM 856 C C . SER A 1 107 ? -0.198 -15.074 -0.536 1.00 90.94 107 SER A C 1
ATOM 858 O O . SER A 1 107 ? 0.345 -15.834 0.258 1.00 90.94 107 SER A O 1
ATOM 860 N N . MET A 1 108 ? 0.419 -13.995 -1.026 1.00 91.31 108 MET A N 1
ATOM 861 C CA . MET A 1 108 ? 1.739 -13.561 -0.577 1.00 91.31 108 MET A CA 1
ATOM 862 C C . MET A 1 108 ? 1.628 -12.754 0.727 1.00 91.31 108 MET A C 1
ATOM 864 O O . MET A 1 108 ? 0.767 -11.870 0.805 1.00 91.31 108 MET A O 1
ATOM 868 N N . PRO A 1 109 ? 2.508 -12.980 1.722 1.00 93.44 109 PRO A N 1
ATOM 869 C CA . PRO A 1 109 ? 2.552 -12.180 2.945 1.00 93.44 109 PRO A CA 1
ATOM 870 C C . PRO A 1 109 ? 2.728 -10.684 2.666 1.00 93.44 109 PRO A C 1
ATOM 872 O O . PRO A 1 109 ? 3.456 -10.291 1.752 1.00 93.44 109 PRO A O 1
ATOM 875 N N . LEU A 1 110 ? 2.099 -9.838 3.486 1.00 93.50 110 LEU A N 1
ATOM 876 C CA . LEU A 1 110 ? 2.136 -8.383 3.309 1.00 93.50 110 LEU A CA 1
ATOM 877 C C . LEU A 1 110 ? 3.564 -7.822 3.344 1.00 93.50 110 LEU A C 1
ATOM 879 O O . LEU A 1 110 ? 3.905 -6.944 2.556 1.00 93.50 110 LEU A O 1
ATOM 883 N N . SER A 1 111 ? 4.396 -8.338 4.251 1.00 92.38 111 SER A N 1
ATOM 884 C CA . SER A 1 111 ? 5.806 -7.962 4.379 1.00 92.38 111 SER A CA 1
ATOM 885 C C . SER A 1 111 ? 6.586 -8.246 3.096 1.00 92.38 111 SER A C 1
ATOM 887 O O . SER A 1 111 ? 7.269 -7.363 2.589 1.00 92.38 111 SER A O 1
ATOM 889 N N . MET A 1 112 ? 6.410 -9.438 2.523 1.00 91.00 112 MET A N 1
ATOM 890 C CA . MET A 1 112 ? 7.046 -9.834 1.269 1.00 91.00 112 MET A CA 1
ATOM 891 C C . MET A 1 112 ? 6.561 -8.972 0.098 1.00 91.00 112 MET A C 1
ATOM 893 O O . MET A 1 112 ? 7.368 -8.492 -0.694 1.00 91.00 112 MET A O 1
ATOM 897 N N . TRP A 1 113 ? 5.255 -8.702 0.021 1.00 93.81 113 TRP A N 1
ATOM 898 C CA . TRP A 1 113 ? 4.695 -7.841 -1.020 1.00 93.81 113 TRP A CA 1
ATOM 899 C C . TRP A 1 113 ? 5.208 -6.395 -0.917 1.00 93.81 113 TRP A C 1
ATOM 901 O O . TRP A 1 113 ? 5.572 -5.784 -1.920 1.00 93.81 113 TRP A O 1
ATOM 911 N N . ARG A 1 114 ? 5.317 -5.853 0.302 1.00 93.56 114 ARG A N 1
ATOM 912 C CA . ARG A 1 114 ? 5.934 -4.543 0.564 1.00 93.56 114 ARG A CA 1
ATOM 913 C C . ARG A 1 114 ? 7.400 -4.515 0.126 1.00 93.56 114 ARG A C 1
ATOM 915 O O . ARG A 1 114 ? 7.833 -3.534 -0.476 1.00 93.56 114 ARG A O 1
ATOM 922 N N . ASP A 1 115 ? 8.155 -5.571 0.411 1.00 92.25 115 ASP A N 1
ATOM 923 C CA . ASP A 1 115 ? 9.572 -5.653 0.056 1.00 92.25 115 ASP A CA 1
ATOM 924 C C . ASP A 1 115 ? 9.764 -5.700 -1.478 1.00 92.25 115 ASP A C 1
ATOM 926 O O . ASP A 1 115 ? 10.683 -5.065 -1.999 1.00 92.25 115 ASP A O 1
ATOM 930 N N . LEU A 1 116 ? 8.841 -6.327 -2.228 1.00 91.75 116 LEU A N 1
ATOM 931 C CA . LEU A 1 116 ? 8.801 -6.239 -3.698 1.00 91.75 116 LEU A CA 1
ATOM 932 C C . LEU A 1 116 ? 8.616 -4.804 -4.193 1.00 91.75 116 LEU A C 1
ATOM 934 O O . LEU A 1 116 ? 9.351 -4.349 -5.071 1.00 91.75 116 LEU A O 1
ATOM 938 N N . VAL A 1 117 ? 7.644 -4.084 -3.625 1.00 92.56 117 VAL A N 1
ATOM 939 C CA . VAL A 1 117 ? 7.390 -2.675 -3.962 1.00 92.56 117 VAL A CA 1
ATOM 940 C C . VAL A 1 117 ? 8.630 -1.828 -3.679 1.00 92.56 117 VAL A C 1
ATOM 942 O O . VAL A 1 117 ? 9.008 -0.997 -4.505 1.00 92.56 117 VAL A O 1
ATOM 945 N N . PHE A 1 118 ? 9.296 -2.061 -2.544 1.00 91.75 118 PHE A N 1
ATOM 946 C CA . PHE A 1 118 ? 10.512 -1.345 -2.166 1.00 91.75 118 PHE A CA 1
ATOM 947 C C . PHE A 1 118 ? 11.679 -1.606 -3.125 1.00 91.75 118 PHE A C 1
ATOM 949 O O . PHE A 1 118 ? 12.383 -0.659 -3.488 1.00 91.75 118 PHE A O 1
ATOM 956 N N . LYS A 1 119 ? 11.858 -2.854 -3.580 1.00 88.31 119 LYS A N 1
ATOM 957 C CA . LYS A 1 119 ? 12.841 -3.181 -4.620 1.00 88.31 119 LYS A CA 1
ATOM 958 C C . LYS A 1 119 ? 12.576 -2.390 -5.890 1.00 88.31 119 LYS A C 1
ATOM 960 O O . LYS A 1 119 ? 13.447 -1.644 -6.311 1.00 88.31 119 LYS A O 1
ATOM 965 N N . ILE A 1 120 ? 11.380 -2.515 -6.472 1.00 89.62 120 ILE A N 1
ATOM 966 C CA . ILE A 1 120 ? 11.074 -1.855 -7.749 1.00 89.62 120 ILE A CA 1
ATOM 967 C C . ILE A 1 120 ? 11.224 -0.338 -7.628 1.00 89.62 120 ILE A C 1
ATOM 969 O O . ILE A 1 120 ? 11.791 0.293 -8.514 1.00 89.62 120 ILE A O 1
ATOM 973 N N . TYR A 1 121 ? 10.792 0.246 -6.509 1.00 89.75 121 TYR A N 1
ATOM 974 C CA . TYR A 1 121 ? 11.009 1.663 -6.229 1.00 89.75 121 TYR A CA 1
ATOM 975 C C . TYR A 1 121 ? 12.499 2.042 -6.225 1.00 89.75 121 TYR A C 1
ATOM 977 O O . TYR A 1 121 ? 12.880 3.050 -6.820 1.00 89.75 121 TYR A O 1
ATOM 985 N N . THR A 1 122 ? 13.342 1.244 -5.565 1.00 87.50 122 THR A N 1
ATOM 986 C CA . THR A 1 122 ? 14.785 1.501 -5.459 1.00 87.50 122 THR A CA 1
ATOM 987 C C . THR A 1 122 ? 15.490 1.305 -6.797 1.00 87.50 122 THR A C 1
ATOM 989 O O . THR A 1 122 ? 16.261 2.178 -7.194 1.00 87.50 122 THR A O 1
ATOM 992 N N . ASP A 1 123 ? 15.175 0.223 -7.511 1.00 85.19 123 ASP A N 1
ATOM 993 C CA . ASP A 1 123 ? 15.702 -0.073 -8.843 1.00 85.19 123 ASP A CA 1
ATOM 994 C C . ASP A 1 123 ? 15.378 1.094 -9.788 1.00 85.19 123 ASP A C 1
ATOM 996 O O . ASP A 1 123 ? 16.278 1.706 -10.356 1.00 85.19 123 ASP A O 1
ATOM 1000 N N . MET A 1 124 ? 14.105 1.503 -9.876 1.00 82.75 124 MET A N 1
ATOM 1001 C CA . MET A 1 124 ? 13.683 2.628 -10.721 1.00 82.75 124 MET A CA 1
ATOM 1002 C C . MET A 1 124 ? 14.361 3.951 -10.355 1.00 82.75 124 MET A C 1
ATOM 1004 O O . MET A 1 124 ? 14.626 4.767 -11.235 1.00 82.75 124 MET A O 1
ATOM 1008 N N . LYS A 1 125 ? 14.640 4.179 -9.068 1.00 80.31 125 LYS A N 1
ATOM 1009 C CA . LYS A 1 125 ? 15.328 5.386 -8.606 1.00 80.31 125 LYS A CA 1
ATOM 1010 C C . LYS A 1 125 ? 16.815 5.388 -8.976 1.00 80.31 125 LYS A C 1
ATOM 1012 O O . LYS A 1 125 ? 17.362 6.463 -9.173 1.00 80.31 125 LYS A O 1
ATOM 1017 N N . GLN A 1 126 ? 17.466 4.225 -9.042 1.00 75.81 126 GLN A N 1
ATOM 1018 C CA . GLN A 1 126 ? 18.879 4.114 -9.425 1.00 75.81 126 GLN A CA 1
ATOM 1019 C C . GLN A 1 126 ? 19.116 4.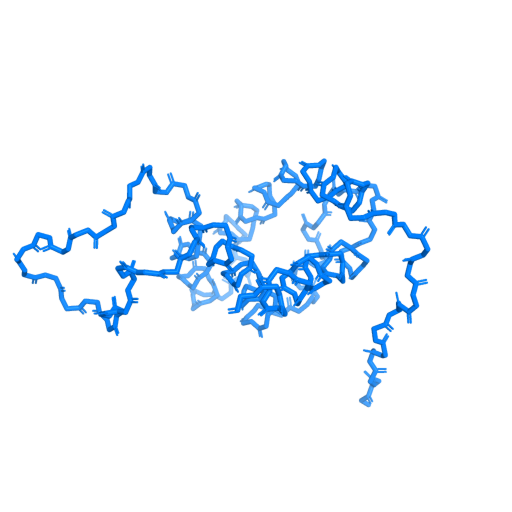286 -10.933 1.00 75.81 126 GLN A C 1
ATOM 1021 O O . GLN A 1 126 ? 20.205 4.691 -11.323 1.00 75.81 126 GLN A O 1
ATOM 1026 N N . PHE A 1 127 ? 18.120 3.996 -11.777 1.00 62.44 127 PHE A N 1
ATOM 1027 C CA . PHE A 1 127 ? 18.215 4.134 -13.239 1.00 62.44 127 PHE A CA 1
ATOM 1028 C C . PHE A 1 127 ? 17.965 5.563 -13.770 1.00 62.44 127 PHE A C 1
ATOM 1030 O O . PHE A 1 127 ? 17.920 5.750 -14.988 1.00 62.44 127 PHE A O 1
ATOM 1037 N N . ARG A 1 128 ? 17.792 6.560 -12.894 1.00 55.59 128 ARG A N 1
ATOM 1038 C CA . ARG A 1 128 ? 17.517 7.964 -13.240 1.00 55.59 128 ARG A CA 1
ATOM 1039 C C . ARG A 1 128 ? 18.619 8.880 -12.726 1.00 55.59 128 ARG A C 1
ATOM 1041 O O . ARG A 1 128 ? 18.949 9.836 -13.458 1.00 55.59 128 ARG A O 1
#

Radius of gyration: 15.6 Å; chains: 1; bounding box: 34×43×34 Å

pLDDT: mean 77.45, std 18.29, range [37.03, 95.75]

Sequence (128 aa):
MGKTTPAYPLDISGKDAVREILRGVPALIKLIWRIITDKNTALPVKIWLGGAALYLISPFNFKPAKGLPLPFRFLNRADDLILILFAVLKMFEKTPFELLEKHWSHSMPLSMWRDLVFKIYTDMKQFR

Foldseek 3Di:
DDPPDQPDDPPDDLVVLVVVLVQQPVQVVQLLVCLLPDPPHDPVLNVLSVVLVCLLPVPDDCPDPPDDPDVPPDRPDDDSLLVNLVSVLVNCVSDPVVSSQVSGDDPDHPSNSNSSSVVNSVVVVVVD